Protein AF-A0A5B0MGA0-F1 (afdb_monomer_lite)

Foldseek 3Di:
DPVVVCVVVPDAQQAEADVVCVVVVNNPVLQVVLLVLLVVLLVVLVCCVVPVPVCVVVLLCNLVSLLVSLRHHHPVCPVSNVSSVVSVVSCCVDPSVVSCVVVVVDCVSVVSNPPPPPPPD

Sequence (121 aa):
MWHGVIAERGQGPFIGVAPTITKAGKRSQHTELMIAQVKVMSFIAYVIRAQATLVQPFGTEIPTIVLRILKDIPPESSLSRRELIVALRHILGTEYRSLFIPFFERPAELSSIHGYRDHFL

InterPro domains:
  IPR046807 Tra1, HEAT repeat central region [PF20175] (31-104)

Organism: NCBI:txid56615

Radius of gyration: 15.96 Å; chains: 1; bounding box: 29×39×40 Å

pLDDT: mean 80.32, std 20.84, range [35.25, 97.81]

Secondary structure (DSSP, 8-state):
--HHHHHHSSSPPP-SS-HHHHHTT-HHHHHHHHHHHHHHHHHHHHHHHHHGGGTGGGGGGHHHHHHHHHHHS-TT-HHHHHHHHHHHHHHHTSGGGGGGHHHHS-HHHHTTT---SSS--

Structure (mmCIF, N/CA/C/O backbone):
data_AF-A0A5B0MGA0-F1
#
_entry.id   AF-A0A5B0MGA0-F1
#
loop_
_atom_site.group_PDB
_atom_site.id
_atom_site.type_symbol
_atom_site.label_atom_id
_atom_site.label_alt_id
_atom_site.label_comp_id
_atom_site.label_asym_id
_atom_site.label_entity_id
_atom_site.label_seq_id
_atom_site.pdbx_PDB_ins_code
_atom_site.Cartn_x
_atom_site.Cartn_y
_atom_site.Cartn_z
_atom_site.occupancy
_atom_site.B_iso_or_equiv
_atom_site.auth_seq_id
_atom_site.auth_comp_id
_atom_site.auth_asym_id
_atom_site.auth_atom_id
_atom_site.pdbx_PDB_model_num
ATOM 1 N N . MET A 1 1 ? -1.469 -31.702 -14.615 1.00 39.75 1 MET A N 1
ATOM 2 C CA . MET A 1 1 ? -2.839 -31.141 -14.684 1.00 39.75 1 MET A CA 1
ATOM 3 C C . MET A 1 1 ? -2.868 -29.604 -14.712 1.00 39.75 1 MET A C 1
ATOM 5 O O . MET A 1 1 ? -3.741 -29.060 -15.362 1.00 39.75 1 MET A O 1
ATOM 9 N N . TRP A 1 2 ? -1.904 -28.891 -14.107 1.00 38.28 2 TRP A N 1
ATOM 10 C CA . TRP A 1 2 ? -1.896 -27.412 -14.064 1.00 38.28 2 TRP A CA 1
ATOM 11 C C . TRP A 1 2 ? -1.164 -26.703 -15.220 1.00 38.28 2 TRP A C 1
ATOM 13 O O . TRP A 1 2 ? -1.358 -25.510 -15.416 1.00 38.28 2 TRP A O 1
ATOM 23 N N . HIS A 1 3 ? -0.359 -27.414 -16.017 1.00 41.38 3 HIS A N 1
ATOM 24 C CA . HIS A 1 3 ? 0.344 -26.816 -17.164 1.00 41.38 3 HIS A CA 1
ATOM 25 C C . HIS A 1 3 ? -0.571 -26.532 -18.369 1.00 41.38 3 HIS A C 1
ATOM 27 O O . HIS A 1 3 ? -0.282 -25.625 -19.139 1.00 41.38 3 HIS A O 1
ATOM 33 N N . GLY A 1 4 ? -1.693 -27.250 -18.510 1.00 35.25 4 GLY A N 1
ATOM 34 C CA . GLY A 1 4 ? -2.629 -27.063 -19.629 1.00 35.25 4 GLY A CA 1
ATOM 35 C C . GLY A 1 4 ? -3.499 -25.808 -19.505 1.00 35.25 4 GLY A C 1
ATOM 36 O O . GLY A 1 4 ? -3.716 -25.107 -20.484 1.00 35.25 4 GLY A O 1
ATOM 37 N N . VAL A 1 5 ? -3.918 -25.458 -18.285 1.00 45.56 5 VAL A N 1
ATOM 38 C CA . VAL A 1 5 ? -4.826 -24.319 -18.040 1.00 45.56 5 VAL A CA 1
ATOM 39 C C . VAL A 1 5 ? -4.129 -22.966 -18.244 1.00 45.56 5 VAL A C 1
ATOM 41 O O . VAL A 1 5 ? -4.760 -21.993 -18.649 1.00 45.56 5 VAL A O 1
ATOM 44 N N . ILE A 1 6 ? -2.813 -22.900 -18.004 1.00 47.56 6 ILE A N 1
ATOM 45 C CA . ILE A 1 6 ? -2.006 -21.690 -18.238 1.00 47.56 6 ILE A CA 1
ATOM 46 C C . ILE A 1 6 ? -1.782 -21.465 -19.745 1.00 47.56 6 ILE A C 1
ATOM 48 O O . ILE A 1 6 ? -1.646 -20.326 -20.176 1.00 47.56 6 ILE A O 1
ATOM 52 N N . ALA A 1 7 ? -1.792 -22.529 -20.554 1.00 41.78 7 ALA A N 1
ATOM 53 C CA . ALA A 1 7 ? -1.614 -22.439 -22.002 1.00 41.78 7 ALA A CA 1
ATOM 54 C C . ALA A 1 7 ? -2.895 -22.003 -22.744 1.00 41.78 7 ALA A C 1
ATOM 56 O O . ALA A 1 7 ? -2.801 -21.312 -23.756 1.00 41.78 7 ALA A O 1
ATOM 57 N N . GLU A 1 8 ? -4.086 -22.347 -22.239 1.00 42.38 8 GLU A N 1
ATOM 58 C CA . GLU A 1 8 ? -5.369 -22.000 -22.883 1.00 42.38 8 GLU A CA 1
ATOM 59 C C . GLU A 1 8 ? -5.752 -20.515 -22.756 1.00 42.38 8 GLU A C 1
ATOM 61 O O . GLU A 1 8 ? -6.506 -19.990 -23.576 1.00 42.38 8 GLU A O 1
ATOM 66 N N . ARG A 1 9 ? -5.198 -19.793 -21.774 1.00 45.38 9 ARG A N 1
ATOM 67 C CA . ARG A 1 9 ? -5.267 -18.327 -21.693 1.00 45.38 9 ARG A CA 1
ATOM 68 C C . ARG A 1 9 ? -3.891 -17.789 -22.050 1.00 45.38 9 ARG A C 1
ATOM 70 O O . ARG A 1 9 ? -3.075 -17.611 -21.160 1.00 45.38 9 ARG A O 1
ATOM 77 N N . GLY A 1 10 ? -3.627 -17.571 -23.337 1.00 39.62 10 GLY A N 1
ATOM 78 C CA . GLY A 1 10 ? -2.295 -17.346 -23.927 1.00 39.62 10 GLY A CA 1
ATOM 79 C C . GLY A 1 10 ? -1.398 -16.219 -23.377 1.00 39.62 10 GLY A C 1
ATOM 80 O O . GLY A 1 10 ? -0.410 -15.891 -24.025 1.00 39.62 10 GLY A O 1
ATOM 81 N N . GLN A 1 11 ? -1.685 -15.622 -22.220 1.00 46.25 11 GLN A N 1
ATOM 82 C CA . GLN A 1 11 ? -0.750 -14.829 -21.427 1.00 46.25 11 GLN A CA 1
ATOM 83 C C . GLN A 1 11 ? -1.029 -15.119 -19.948 1.00 46.25 11 GLN A C 1
ATOM 85 O O . GLN A 1 11 ? -2.124 -14.851 -19.448 1.00 46.25 11 GLN A O 1
ATOM 90 N N . GLY A 1 12 ? -0.042 -15.677 -19.243 1.00 52.69 12 GLY A N 1
ATOM 91 C CA . GLY A 1 12 ? -0.097 -15.770 -17.787 1.00 52.69 12 GLY A CA 1
ATOM 92 C C . GLY A 1 12 ? -0.320 -14.386 -17.153 1.00 52.69 12 GLY A C 1
ATOM 93 O O . GLY A 1 12 ? -0.062 -13.362 -17.791 1.00 52.69 12 GLY A O 1
ATOM 94 N N . PRO A 1 13 ? -0.815 -14.329 -15.907 1.00 57.41 13 PRO A N 1
ATOM 95 C CA . PRO A 1 13 ? -1.026 -13.070 -15.203 1.00 57.41 13 PRO A CA 1
ATOM 96 C C . PRO A 1 13 ? 0.271 -12.259 -15.185 1.00 57.41 13 PRO A C 1
ATOM 98 O O . PRO A 1 13 ? 1.335 -12.767 -14.836 1.00 57.41 13 PRO A O 1
ATOM 101 N N . PHE A 1 14 ? 0.174 -11.005 -15.614 1.00 61.44 14 PHE A N 1
ATOM 102 C CA . PHE A 1 14 ? 1.310 -10.104 -15.707 1.00 61.44 14 PHE A CA 1
ATOM 103 C C . PHE A 1 14 ? 1.847 -9.774 -14.298 1.00 61.44 14 PHE A C 1
ATOM 105 O O . PHE A 1 14 ? 1.086 -9.335 -13.436 1.00 61.44 14 PHE A O 1
ATOM 112 N N . ILE A 1 15 ? 3.145 -9.998 -14.069 1.00 69.44 15 ILE A N 1
ATOM 113 C CA . ILE A 1 15 ? 3.863 -9.679 -12.823 1.00 69.44 15 ILE A CA 1
ATOM 114 C C . ILE A 1 15 ? 5.085 -8.826 -13.190 1.00 69.44 15 ILE A C 1
ATOM 116 O O . ILE A 1 15 ? 5.844 -9.186 -14.094 1.00 69.44 15 ILE A O 1
ATOM 120 N N . GLY A 1 16 ? 5.307 -7.724 -12.476 1.00 75.94 16 GLY A N 1
ATOM 121 C CA . GLY A 1 16 ? 6.449 -6.824 -12.649 1.00 75.94 16 GLY A CA 1
ATOM 122 C C . GLY A 1 16 ? 6.119 -5.557 -13.443 1.00 75.94 16 GLY A C 1
ATOM 123 O O . GLY A 1 16 ? 5.058 -4.968 -13.285 1.00 75.94 16 GLY A O 1
ATOM 124 N N . VAL A 1 17 ? 7.040 -5.100 -14.300 1.00 82.62 17 VAL A N 1
ATOM 125 C CA . VAL A 1 17 ? 6.906 -3.822 -15.034 1.00 82.62 17 VAL A CA 1
ATOM 126 C C . VAL A 1 17 ? 6.211 -4.005 -16.382 1.00 82.62 17 VAL A C 1
ATOM 128 O O . VAL A 1 17 ? 6.710 -4.746 -17.231 1.00 82.62 17 VAL A O 1
ATOM 131 N N . ALA A 1 18 ? 5.066 -3.346 -16.589 1.00 83.19 18 ALA A N 1
ATOM 132 C CA . ALA A 1 18 ? 4.273 -3.515 -17.808 1.00 83.19 18 ALA A CA 1
ATOM 133 C C . ALA A 1 18 ? 5.107 -3.242 -19.081 1.00 83.19 18 ALA A C 1
ATOM 135 O O . ALA A 1 18 ? 5.864 -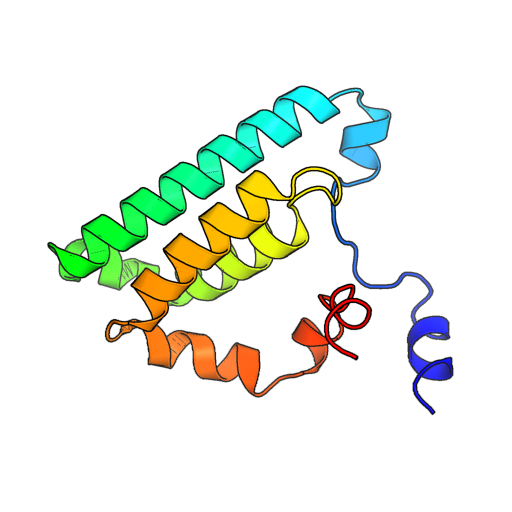2.264 -19.111 1.00 83.19 18 ALA A O 1
ATOM 136 N N . PRO A 1 19 ? 4.941 -4.018 -20.177 1.00 82.00 19 PRO A N 1
ATOM 137 C CA . PRO A 1 19 ? 5.744 -3.846 -21.392 1.00 82.00 19 PRO A CA 1
ATOM 138 C C . PRO A 1 19 ? 5.655 -2.440 -21.990 1.00 82.00 19 PRO A C 1
ATOM 140 O O . PRO A 1 19 ? 6.603 -1.963 -22.605 1.00 82.00 19 PRO A O 1
ATOM 143 N N . THR A 1 20 ? 4.526 -1.758 -21.803 1.00 85.88 20 THR A N 1
ATOM 144 C CA . THR A 1 20 ? 4.317 -0.367 -22.223 1.00 85.88 20 THR A CA 1
ATOM 145 C C . THR A 1 20 ? 5.244 0.607 -21.494 1.00 85.88 20 THR A C 1
ATOM 147 O O . THR A 1 20 ? 5.768 1.524 -22.119 1.00 85.88 20 THR A O 1
ATOM 150 N N . ILE A 1 21 ? 5.517 0.381 -20.207 1.00 85.31 21 ILE A N 1
ATOM 151 C CA . ILE A 1 21 ? 6.446 1.183 -19.398 1.00 85.31 21 ILE A CA 1
ATOM 152 C C . ILE A 1 21 ? 7.886 0.931 -19.848 1.00 85.31 21 ILE A C 1
ATOM 154 O O . ILE A 1 21 ? 8.659 1.879 -20.002 1.00 85.31 21 ILE A O 1
ATOM 158 N N . THR A 1 22 ? 8.237 -0.334 -20.110 1.00 84.00 22 THR A N 1
ATOM 159 C CA . THR A 1 22 ? 9.559 -0.699 -20.640 1.00 84.00 22 THR A CA 1
ATOM 160 C C . THR A 1 22 ? 9.794 -0.087 -22.019 1.00 84.00 22 THR A C 1
ATOM 162 O O . THR A 1 22 ? 10.815 0.564 -22.223 1.00 84.00 22 THR A O 1
ATOM 165 N N . LYS A 1 23 ? 8.835 -0.223 -22.945 1.00 85.19 23 LYS A N 1
ATOM 166 C CA . LYS A 1 23 ? 8.910 0.359 -24.297 1.00 85.19 23 LYS A CA 1
ATOM 167 C C . LYS A 1 23 ? 8.981 1.887 -24.277 1.00 85.19 23 LYS A C 1
ATOM 169 O O . LYS A 1 23 ? 9.632 2.469 -25.133 1.00 85.19 23 LYS A O 1
ATOM 174 N N . ALA A 1 24 ? 8.350 2.530 -23.296 1.00 88.69 24 ALA A N 1
ATOM 175 C CA . ALA A 1 24 ? 8.416 3.977 -23.110 1.00 88.69 24 ALA A CA 1
ATOM 176 C C . ALA A 1 24 ? 9.721 4.465 -22.446 1.00 88.69 24 ALA A C 1
ATOM 178 O O . ALA A 1 24 ? 9.864 5.666 -22.230 1.00 88.69 24 ALA A O 1
ATOM 179 N N . GLY A 1 25 ? 10.644 3.569 -22.068 1.00 89.75 25 GLY A N 1
ATOM 180 C CA . GLY A 1 25 ? 11.890 3.934 -21.387 1.00 89.75 25 GLY A CA 1
ATOM 181 C C . GLY A 1 25 ? 11.699 4.449 -19.954 1.00 89.75 25 GLY A C 1
ATOM 182 O O . GLY A 1 25 ? 12.602 5.076 -19.412 1.00 89.75 25 GLY A O 1
ATOM 183 N N . LYS A 1 26 ? 10.542 4.193 -19.321 1.00 92.06 26 LYS A N 1
ATOM 184 C CA . LYS A 1 26 ? 10.163 4.780 -18.018 1.00 92.06 26 LYS A CA 1
ATOM 185 C C . LYS A 1 26 ? 10.385 3.858 -16.813 1.00 92.06 26 LYS A C 1
ATO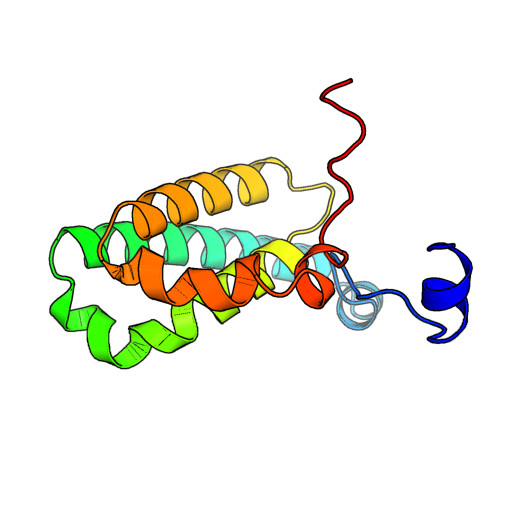M 187 O O . LYS A 1 26 ? 9.651 3.911 -15.824 1.00 92.06 26 LYS A O 1
ATOM 192 N N . ARG A 1 27 ? 11.363 2.951 -16.899 1.00 89.00 27 ARG A N 1
ATOM 193 C CA . ARG A 1 27 ? 11.589 1.932 -15.857 1.00 89.00 27 ARG A CA 1
ATOM 194 C C . ARG A 1 27 ? 12.038 2.555 -14.532 1.00 89.00 27 ARG A C 1
ATOM 196 O O . ARG A 1 27 ? 11.576 2.111 -13.489 1.00 89.00 27 ARG A O 1
ATOM 203 N N . SER A 1 28 ? 12.886 3.585 -14.565 1.00 90.69 28 SER A N 1
ATOM 204 C CA . SER A 1 28 ? 13.361 4.262 -13.350 1.00 90.69 28 SER A CA 1
ATOM 205 C C . SER A 1 28 ? 12.227 4.970 -12.608 1.00 90.69 28 SER A C 1
ATOM 207 O O . SER A 1 28 ? 12.044 4.717 -11.421 1.00 90.69 28 SER A O 1
ATOM 209 N N . GLN A 1 29 ? 11.399 5.758 -13.307 1.00 92.50 29 GLN A N 1
ATOM 210 C CA . GLN A 1 29 ? 10.265 6.450 -12.680 1.00 92.50 29 GLN A CA 1
ATOM 211 C C . GLN A 1 29 ? 9.233 5.463 -12.122 1.00 92.50 29 GLN A C 1
ATOM 213 O O . GLN A 1 29 ? 8.643 5.708 -11.073 1.00 92.50 29 GLN A O 1
ATOM 218 N N . HIS A 1 30 ? 9.021 4.329 -12.798 1.00 91.25 30 HIS A N 1
ATOM 219 C CA . HIS A 1 30 ? 8.172 3.264 -12.267 1.00 91.25 30 HIS A CA 1
ATOM 220 C C . HIS A 1 30 ? 8.732 2.694 -10.959 1.00 91.25 30 HIS A C 1
ATOM 222 O O . HIS A 1 30 ? 7.992 2.542 -9.991 1.00 91.25 30 HIS A O 1
ATOM 228 N N . THR A 1 31 ? 10.034 2.412 -10.897 1.00 90.81 31 THR A N 1
ATOM 229 C CA . THR A 1 31 ? 10.678 1.931 -9.667 1.00 90.81 31 THR A CA 1
ATOM 230 C C . THR A 1 31 ? 10.571 2.952 -8.531 1.00 90.81 31 THR A C 1
ATOM 232 O O . THR A 1 31 ? 10.239 2.574 -7.408 1.00 90.81 31 THR A O 1
ATOM 235 N N . GLU A 1 32 ? 10.781 4.240 -8.805 1.00 92.88 32 GLU A N 1
ATOM 236 C CA . GLU A 1 32 ? 10.603 5.311 -7.813 1.00 92.88 32 GLU A CA 1
ATOM 237 C C . GLU A 1 32 ? 9.159 5.387 -7.302 1.00 92.88 32 GLU A C 1
ATOM 239 O O . GLU A 1 32 ? 8.932 5.482 -6.092 1.00 92.88 32 GLU A O 1
ATOM 244 N N . LEU A 1 33 ? 8.179 5.263 -8.203 1.00 93.88 33 LEU A N 1
ATOM 245 C CA . LEU A 1 33 ? 6.766 5.204 -7.839 1.00 93.8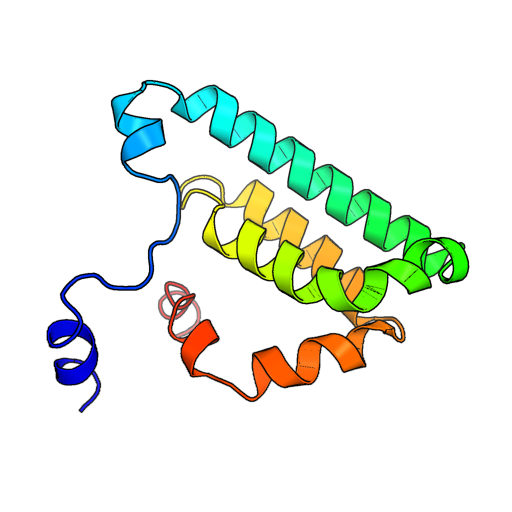8 33 LEU A CA 1
ATOM 246 C C . LEU A 1 33 ? 6.464 3.995 -6.945 1.00 93.88 33 LEU A C 1
ATOM 248 O O . LEU A 1 33 ? 5.745 4.138 -5.957 1.00 93.88 33 LEU A O 1
ATOM 252 N N . MET A 1 34 ? 7.037 2.826 -7.242 1.00 94.12 34 MET A N 1
ATOM 253 C CA . MET A 1 34 ? 6.873 1.633 -6.407 1.00 94.12 34 MET A CA 1
ATOM 254 C C . MET A 1 34 ? 7.424 1.839 -5.002 1.00 94.12 34 MET A C 1
ATOM 256 O O . MET A 1 34 ? 6.744 1.530 -4.024 1.00 94.12 34 MET A O 1
ATOM 260 N N . ILE A 1 35 ? 8.615 2.426 -4.883 1.00 94.56 35 ILE A N 1
ATOM 261 C CA . ILE A 1 35 ? 9.208 2.760 -3.582 1.00 94.56 35 ILE A CA 1
ATOM 262 C C . ILE A 1 35 ? 8.299 3.728 -2.813 1.00 94.56 35 ILE A C 1
ATOM 264 O O . ILE A 1 35 ? 8.041 3.523 -1.624 1.00 94.56 35 ILE A O 1
ATOM 268 N N . ALA A 1 36 ? 7.779 4.762 -3.479 1.00 96.56 36 ALA A N 1
ATOM 269 C CA . ALA A 1 36 ? 6.861 5.714 -2.861 1.00 96.56 36 ALA A CA 1
ATOM 270 C C . ALA A 1 36 ? 5.574 5.031 -2.367 1.00 96.56 36 ALA A C 1
ATOM 272 O O . ALA A 1 36 ? 5.165 5.250 -1.228 1.00 96.56 36 ALA A O 1
ATOM 273 N N . GLN A 1 37 ? 4.975 4.151 -3.173 1.00 96.69 37 GLN A N 1
ATOM 274 C CA . GLN A 1 37 ? 3.774 3.403 -2.794 1.00 96.69 37 GLN A CA 1
ATOM 275 C C . GLN A 1 37 ? 4.015 2.472 -1.601 1.00 96.69 37 GLN A C 1
ATOM 277 O O . GLN A 1 37 ? 3.189 2.419 -0.692 1.00 96.69 37 GLN A O 1
ATOM 282 N N . VAL A 1 38 ? 5.166 1.795 -1.538 1.00 96.56 38 VAL A N 1
ATOM 283 C CA . VAL A 1 38 ? 5.529 0.968 -0.376 1.00 96.56 38 VAL A CA 1
ATOM 284 C C . VAL A 1 38 ? 5.659 1.817 0.893 1.00 96.56 38 VAL A C 1
ATOM 286 O O . VAL A 1 38 ? 5.136 1.435 1.941 1.00 96.56 38 VAL A O 1
ATOM 289 N N . LYS A 1 39 ? 6.266 3.007 0.806 1.00 96.88 39 LYS A N 1
ATOM 290 C CA . LYS A 1 39 ? 6.333 3.948 1.939 1.00 96.88 39 LYS A CA 1
ATOM 291 C C . LYS A 1 39 ? 4.951 4.437 2.373 1.00 96.88 39 LYS A C 1
ATOM 293 O O . LYS A 1 39 ? 4.691 4.516 3.573 1.00 96.88 39 LYS A O 1
ATOM 298 N N . VAL A 1 40 ? 4.059 4.711 1.422 1.00 97.75 40 VAL A N 1
ATOM 299 C CA . VAL A 1 40 ? 2.661 5.063 1.713 1.00 97.75 40 VAL A CA 1
ATOM 300 C C . VAL A 1 40 ? 1.955 3.915 2.430 1.00 97.75 40 VAL A C 1
ATOM 302 O O . VAL A 1 40 ? 1.282 4.161 3.425 1.00 97.75 40 VAL A O 1
ATOM 305 N N . MET A 1 41 ? 2.155 2.661 2.015 1.00 97.50 41 MET A N 1
ATOM 306 C CA . MET A 1 41 ? 1.558 1.517 2.712 1.00 97.50 41 MET A CA 1
ATOM 307 C C . MET A 1 41 ? 2.083 1.353 4.142 1.00 97.50 41 MET A C 1
ATOM 309 O O . MET A 1 41 ? 1.300 1.059 5.045 1.00 97.50 41 MET A O 1
ATOM 313 N N . SER A 1 42 ? 3.375 1.592 4.375 1.00 97.31 42 SER A N 1
ATOM 314 C CA . SER A 1 42 ? 3.947 1.627 5.729 1.00 97.31 42 SER A CA 1
ATOM 315 C C . SER A 1 42 ? 3.326 2.736 6.583 1.00 97.31 42 SER A C 1
ATOM 317 O O . SER A 1 42 ? 3.002 2.511 7.750 1.00 97.31 42 SER A O 1
ATOM 319 N N . PHE A 1 43 ? 3.102 3.916 6.001 1.00 97.81 43 PHE A N 1
ATOM 320 C CA . PHE A 1 43 ? 2.412 5.012 6.678 1.00 97.81 43 PHE A CA 1
ATOM 321 C C . PHE A 1 43 ? 0.947 4.671 6.981 1.00 97.81 43 PHE A C 1
ATOM 323 O O . PHE A 1 43 ? 0.498 4.864 8.106 1.00 97.81 43 PHE A O 1
ATOM 330 N N . ILE A 1 44 ? 0.215 4.087 6.030 1.00 97.56 44 ILE A N 1
ATOM 331 C CA . ILE A 1 44 ? -1.167 3.634 6.240 1.00 97.56 44 ILE A CA 1
ATOM 332 C C . ILE A 1 44 ? -1.227 2.599 7.367 1.00 97.56 44 ILE A C 1
ATOM 334 O O . ILE A 1 44 ? -2.078 2.707 8.245 1.00 97.56 44 ILE A O 1
ATOM 338 N N . ALA A 1 45 ? -0.303 1.636 7.403 1.00 97.56 45 ALA A N 1
ATOM 339 C CA . ALA A 1 45 ? -0.236 0.656 8.484 1.00 97.56 45 ALA A CA 1
ATOM 340 C C . ALA A 1 45 ? -0.034 1.317 9.860 1.00 97.56 45 ALA A C 1
ATOM 342 O O . ALA A 1 45 ? -0.627 0.885 10.851 1.00 97.56 45 ALA A O 1
ATOM 343 N N . TYR A 1 46 ? 0.769 2.383 9.924 1.00 97.62 46 TYR A N 1
ATOM 344 C CA . TYR A 1 46 ? 0.919 3.195 11.129 1.00 97.62 46 TYR A CA 1
ATOM 345 C C . TYR A 1 46 ? -0.384 3.923 11.498 1.00 97.62 46 TYR A C 1
ATOM 347 O O . TYR A 1 46 ? -0.830 3.822 12.643 1.00 97.62 46 TYR A O 1
ATOM 355 N N . VAL A 1 47 ? -1.032 4.594 10.537 1.00 97.62 47 VAL A N 1
ATOM 356 C CA . VAL A 1 47 ? -2.289 5.328 10.769 1.00 97.62 47 VAL A CA 1
ATOM 357 C C . VAL A 1 47 ? -3.406 4.394 11.221 1.00 97.62 47 VAL A C 1
ATOM 359 O O . VAL A 1 47 ? -4.111 4.736 12.160 1.00 97.62 47 VAL A O 1
ATOM 362 N N . ILE A 1 48 ? -3.545 3.200 10.639 1.00 96.69 48 ILE A N 1
ATOM 363 C CA . ILE A 1 48 ? -4.549 2.215 11.072 1.00 96.69 48 ILE A CA 1
ATOM 364 C C . ILE A 1 48 ? -4.374 1.889 12.560 1.00 96.69 48 ILE A C 1
ATOM 366 O O . ILE A 1 48 ? -5.344 1.879 13.309 1.00 96.69 48 ILE A O 1
ATOM 370 N N . ARG A 1 49 ? -3.135 1.675 13.015 1.00 95.50 49 ARG A N 1
ATOM 371 C CA . ARG A 1 49 ? -2.855 1.342 14.421 1.00 95.50 49 ARG A CA 1
ATOM 372 C C . ARG A 1 49 ? -3.094 2.509 15.377 1.00 95.50 49 ARG A C 1
ATOM 374 O O . ARG A 1 49 ? -3.435 2.271 16.530 1.00 95.50 49 ARG A O 1
ATOM 381 N N . ALA A 1 50 ? -2.864 3.739 14.927 1.00 96.56 50 ALA A N 1
ATOM 382 C CA . ALA A 1 50 ? -3.005 4.932 15.758 1.00 96.56 50 ALA A CA 1
ATOM 383 C C . ALA A 1 50 ? -4.432 5.509 15.748 1.00 96.56 50 ALA A C 1
ATOM 385 O O . ALA A 1 50 ? -4.898 6.023 16.762 1.00 96.56 50 ALA A O 1
ATOM 386 N N . GLN A 1 51 ? -5.116 5.460 14.602 1.00 96.06 51 GLN A N 1
ATOM 387 C CA . GLN A 1 51 ? -6.395 6.127 14.360 1.00 96.06 51 GLN A CA 1
ATOM 388 C C . GLN A 1 51 ? -7.181 5.459 13.212 1.00 96.06 51 GLN A C 1
ATOM 390 O O . GLN A 1 51 ? -7.449 6.061 12.170 1.00 96.06 51 GLN A O 1
ATOM 395 N N . ALA A 1 52 ? -7.573 4.196 13.415 1.00 94.06 52 ALA A N 1
ATOM 396 C CA . ALA A 1 52 ? -8.269 3.361 12.427 1.00 94.06 52 ALA A CA 1
ATOM 397 C C . ALA A 1 52 ? -9.514 4.008 11.792 1.00 94.06 52 ALA A C 1
ATOM 399 O O . ALA A 1 52 ? -9.821 3.736 10.630 1.00 94.06 52 ALA A O 1
ATOM 400 N N . THR A 1 53 ? -10.218 4.875 12.525 1.00 95.50 53 THR A N 1
ATOM 401 C CA . THR A 1 53 ? -11.432 5.566 12.065 1.00 95.50 53 THR A CA 1
ATOM 402 C C . THR A 1 53 ? -11.197 6.466 10.854 1.00 95.50 53 THR A C 1
ATOM 404 O O . THR A 1 53 ? -12.100 6.604 10.035 1.00 95.50 53 THR A O 1
ATOM 407 N N . LEU A 1 54 ? -9.992 7.025 10.683 1.00 95.81 54 LEU A N 1
ATOM 408 C CA . LEU A 1 54 ? -9.652 7.818 9.494 1.00 95.81 54 LEU A CA 1
ATOM 409 C C . LEU A 1 54 ? -9.560 6.969 8.221 1.00 95.81 54 LEU A C 1
ATOM 411 O O . LEU A 1 54 ? -9.786 7.468 7.122 1.00 95.81 54 LEU A O 1
ATOM 415 N N . VAL A 1 55 ? -9.199 5.695 8.368 1.00 95.56 55 VAL A N 1
ATOM 416 C CA . VAL A 1 55 ? -8.938 4.781 7.248 1.00 95.56 55 VAL A CA 1
ATOM 417 C C . VAL A 1 55 ? -10.154 3.906 6.944 1.00 95.56 55 VAL A C 1
ATOM 419 O O . VAL A 1 55 ? -10.313 3.444 5.816 1.00 95.56 55 VAL A O 1
ATOM 422 N N . GLN A 1 56 ? -11.049 3.728 7.919 1.00 94.88 56 GLN A N 1
ATOM 423 C CA . GLN A 1 56 ? -12.214 2.846 7.832 1.00 94.88 56 GLN A CA 1
ATOM 424 C C . GLN A 1 56 ? -13.084 3.061 6.578 1.00 94.88 56 GLN A C 1
ATOM 426 O O . GLN A 1 56 ? -13.475 2.052 5.986 1.00 94.88 56 GLN A O 1
ATOM 431 N N . PRO A 1 57 ? -13.325 4.299 6.091 1.00 96.56 57 PRO A N 1
ATOM 432 C CA . PRO A 1 57 ? -14.081 4.519 4.854 1.00 96.56 57 PRO A CA 1
ATOM 433 C C . PRO A 1 57 ? -13.457 3.878 3.605 1.00 96.56 57 PRO A C 1
ATOM 435 O O . PRO A 1 57 ? -14.172 3.562 2.661 1.00 96.56 57 PRO A O 1
ATOM 438 N N . PHE A 1 58 ? -12.139 3.661 3.608 1.00 94.44 58 PHE A N 1
ATOM 439 C CA . PHE A 1 58 ? -11.364 3.134 2.479 1.00 94.44 58 PHE A CA 1
ATOM 440 C C . PHE A 1 58 ? -10.914 1.683 2.697 1.00 94.44 58 PHE A C 1
ATOM 442 O O . PHE A 1 58 ? -10.187 1.117 1.880 1.00 94.44 58 PHE A O 1
ATOM 449 N N . GLY A 1 59 ? -11.300 1.064 3.818 1.00 93.81 59 GLY A N 1
ATOM 450 C CA . GLY A 1 59 ? -10.694 -0.191 4.258 1.00 93.81 59 GLY A CA 1
ATOM 451 C C . GLY A 1 59 ? -10.875 -1.356 3.292 1.00 93.81 59 GLY A C 1
ATOM 452 O O . GLY A 1 59 ? -9.974 -2.181 3.151 1.00 93.81 59 GLY A O 1
ATOM 453 N N . THR A 1 60 ? -11.998 -1.395 2.578 1.00 93.75 60 THR A N 1
ATOM 454 C CA . THR A 1 60 ? -12.310 -2.434 1.585 1.00 93.75 60 THR A CA 1
ATOM 455 C C . THR A 1 60 ? -11.402 -2.388 0.353 1.00 93.75 60 THR A C 1
ATOM 457 O O . THR A 1 60 ? -11.232 -3.411 -0.309 1.00 93.75 60 THR A O 1
ATOM 460 N N . GLU A 1 61 ? -10.767 -1.250 0.061 1.00 94.81 61 GLU A N 1
ATOM 461 C CA . GLU A 1 61 ? -9.842 -1.092 -1.070 1.00 94.81 61 GLU A CA 1
ATOM 462 C C . GLU A 1 61 ? -8.418 -1.555 -0.737 1.00 94.81 61 GLU A C 1
ATOM 464 O O . GLU A 1 61 ? -7.658 -1.952 -1.626 1.00 94.81 61 GLU A O 1
ATOM 469 N N . ILE A 1 62 ? -8.055 -1.544 0.549 1.00 95.06 62 ILE A N 1
ATOM 470 C CA . ILE A 1 62 ? -6.691 -1.814 1.021 1.00 95.06 62 ILE A CA 1
ATOM 471 C C . ILE A 1 62 ? -6.154 -3.169 0.543 1.00 95.06 62 ILE A C 1
ATOM 473 O O . ILE A 1 62 ? -5.031 -3.191 0.026 1.00 95.06 62 ILE A O 1
ATOM 477 N N . PRO A 1 63 ? -6.892 -4.293 0.652 1.00 93.62 63 PRO A N 1
ATOM 478 C CA . PRO A 1 63 ? -6.393 -5.578 0.172 1.00 93.62 63 PRO A CA 1
ATOM 479 C C . PRO A 1 63 ? -6.045 -5.553 -1.319 1.00 93.62 63 PRO A C 1
ATOM 481 O O . PRO A 1 63 ? -4.961 -5.990 -1.708 1.00 93.62 63 PRO A O 1
ATOM 484 N N . THR A 1 64 ? -6.920 -4.972 -2.143 1.00 92.56 64 THR A N 1
ATOM 485 C CA . THR A 1 64 ? -6.719 -4.850 -3.592 1.00 92.56 64 THR A CA 1
ATOM 486 C C . THR A 1 64 ? -5.475 -4.026 -3.912 1.00 92.56 64 THR A C 1
ATOM 488 O O . THR A 1 64 ? -4.670 -4.428 -4.755 1.00 92.56 64 THR A O 1
ATOM 491 N N . ILE A 1 65 ? -5.281 -2.900 -3.219 1.00 94.50 65 ILE A N 1
ATOM 492 C CA . ILE A 1 65 ? -4.114 -2.029 -3.406 1.00 94.50 65 ILE A CA 1
ATOM 493 C C . ILE A 1 65 ? -2.826 -2.774 -3.046 1.00 94.50 65 ILE A C 1
ATOM 495 O O . ILE A 1 65 ? -1.900 -2.813 -3.855 1.00 94.50 65 ILE A O 1
ATOM 499 N N . VAL A 1 66 ? -2.765 -3.419 -1.875 1.00 94.69 66 VAL A N 1
ATOM 500 C CA . VAL A 1 66 ? -1.559 -4.145 -1.441 1.00 94.69 66 VAL A CA 1
ATOM 501 C C . VAL A 1 66 ? -1.205 -5.271 -2.409 1.00 94.69 66 VAL A C 1
ATOM 503 O O . VAL A 1 66 ? -0.040 -5.420 -2.783 1.00 94.69 66 VAL A O 1
ATOM 506 N N . LEU A 1 67 ? -2.198 -6.046 -2.850 1.00 91.50 67 LEU A N 1
ATOM 507 C CA . LEU A 1 67 ? -1.986 -7.138 -3.801 1.00 91.50 67 LEU A CA 1
ATOM 508 C C . LEU A 1 67 ? -1.532 -6.630 -5.168 1.00 91.50 67 LEU A C 1
ATOM 510 O O . LEU A 1 67 ? -0.675 -7.255 -5.792 1.00 91.50 67 LEU A O 1
ATOM 514 N N . ARG A 1 68 ? -2.061 -5.492 -5.623 1.00 91.06 68 ARG A N 1
ATOM 515 C CA . ARG A 1 68 ? -1.616 -4.858 -6.864 1.00 91.06 68 ARG A CA 1
ATOM 516 C C . ARG A 1 68 ? -0.159 -4.415 -6.772 1.00 91.06 68 ARG A C 1
ATOM 518 O O . ARG A 1 68 ? 0.624 -4.787 -7.637 1.00 91.06 68 ARG A O 1
ATOM 525 N N . ILE A 1 69 ? 0.230 -3.721 -5.701 1.00 93.19 69 ILE A N 1
ATOM 526 C CA . ILE A 1 69 ? 1.628 -3.302 -5.512 1.00 93.19 69 ILE A CA 1
ATOM 527 C C . ILE A 1 69 ? 2.545 -4.536 -5.448 1.00 93.19 69 ILE A C 1
ATOM 529 O O . ILE A 1 69 ? 3.593 -4.553 -6.084 1.00 93.19 69 ILE A O 1
ATOM 533 N N . LEU A 1 70 ? 2.144 -5.615 -4.762 1.00 90.62 70 LEU A N 1
ATOM 534 C CA . LEU A 1 70 ? 2.916 -6.869 -4.734 1.00 90.62 70 LEU A CA 1
ATOM 535 C C . LEU A 1 70 ? 3.137 -7.484 -6.128 1.00 90.62 70 LEU A C 1
ATOM 537 O O . LEU A 1 70 ? 4.205 -8.058 -6.365 1.00 90.62 70 LEU A O 1
ATOM 541 N N . LYS A 1 71 ? 2.146 -7.382 -7.024 1.00 87.38 71 LYS A N 1
ATOM 542 C CA . LYS A 1 71 ? 2.236 -7.853 -8.417 1.00 87.38 71 LYS A CA 1
ATOM 543 C C . LYS A 1 71 ? 3.091 -6.919 -9.281 1.00 87.38 71 LYS A C 1
ATOM 545 O O . LYS A 1 71 ? 3.855 -7.416 -10.102 1.00 87.38 71 LYS A O 1
ATOM 550 N N . ASP A 1 72 ? 3.004 -5.609 -9.066 1.00 88.62 72 ASP A N 1
ATOM 551 C CA . ASP A 1 72 ? 3.689 -4.590 -9.875 1.00 88.62 72 ASP A CA 1
ATOM 552 C C . ASP A 1 72 ? 5.168 -4.400 -9.471 1.00 88.62 72 ASP A C 1
ATOM 554 O O . ASP A 1 72 ? 5.978 -3.917 -10.270 1.00 88.62 72 ASP A O 1
ATOM 558 N N . ILE A 1 73 ? 5.568 -4.820 -8.258 1.00 86.50 73 ILE A N 1
ATOM 559 C CA . ILE A 1 73 ? 6.968 -4.737 -7.822 1.00 86.50 73 ILE A CA 1
ATOM 560 C C . ILE A 1 73 ? 7.867 -5.548 -8.773 1.00 86.50 73 ILE A C 1
ATOM 562 O O . ILE A 1 73 ? 7.694 -6.769 -8.902 1.00 86.50 73 ILE A O 1
ATOM 56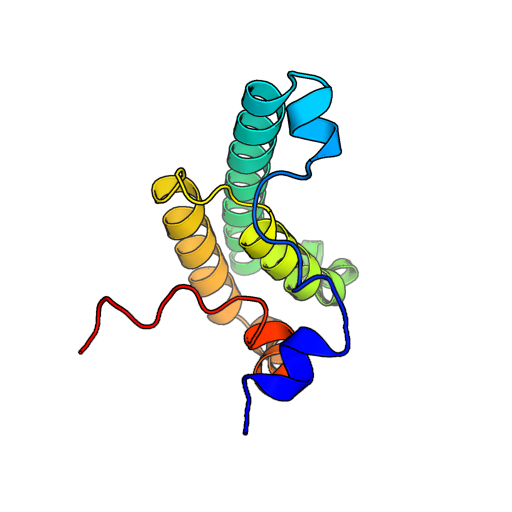6 N N . PRO A 1 74 ? 8.878 -4.902 -9.388 1.00 82.38 74 PRO A N 1
ATOM 567 C CA . PRO A 1 74 ? 9.802 -5.582 -10.280 1.00 82.38 74 PRO A CA 1
ATOM 568 C C . PRO A 1 74 ? 10.558 -6.719 -9.569 1.00 82.38 74 PRO A C 1
ATOM 570 O O . PRO A 1 74 ? 10.858 -6.607 -8.374 1.00 82.38 74 PRO A O 1
ATOM 573 N N . PRO A 1 75 ? 10.893 -7.815 -10.275 1.00 75.69 75 PRO A N 1
ATOM 574 C CA . PRO A 1 75 ? 11.558 -8.979 -9.683 1.00 75.69 75 PRO A CA 1
ATOM 575 C C . PRO A 1 75 ? 12.923 -8.640 -9.066 1.00 75.69 75 PRO A C 1
ATOM 577 O O . PRO A 1 75 ? 13.286 -9.218 -8.045 1.00 75.69 75 PRO A O 1
ATOM 580 N N . GLU A 1 76 ? 13.640 -7.659 -9.616 1.00 79.12 76 GLU A N 1
ATOM 581 C CA . GLU A 1 76 ? 14.920 -7.188 -9.082 1.00 79.12 76 GLU A CA 1
ATOM 582 C C . GLU A 1 76 ? 14.806 -6.373 -7.777 1.00 79.12 76 GLU A C 1
ATOM 584 O O . GLU A 1 76 ? 15.798 -6.216 -7.068 1.00 79.12 76 GLU A O 1
ATOM 589 N N . SER A 1 77 ? 13.615 -5.873 -7.416 1.00 85.06 77 SER A N 1
ATOM 590 C CA . SER A 1 77 ? 13.418 -5.058 -6.206 1.00 85.06 77 SER A CA 1
ATOM 591 C C . SER A 1 77 ? 12.965 -5.896 -5.007 1.00 85.06 77 SER A C 1
ATOM 593 O O . SER A 1 77 ? 11.853 -5.768 -4.478 1.00 85.06 77 SER A O 1
ATOM 595 N N . SER A 1 78 ? 13.854 -6.780 -4.553 1.00 87.19 78 SER A N 1
ATOM 596 C CA . SER A 1 78 ? 13.622 -7.626 -3.374 1.00 87.19 78 SER A CA 1
ATOM 597 C C . SER A 1 78 ? 13.403 -6.808 -2.093 1.00 87.19 78 SER A C 1
ATOM 599 O O . SER A 1 78 ? 12.593 -7.195 -1.246 1.00 87.19 78 SER A O 1
ATOM 601 N N . LEU A 1 79 ? 14.058 -5.647 -1.973 1.00 89.62 79 LEU A N 1
ATOM 602 C CA . LEU A 1 79 ? 13.913 -4.742 -0.832 1.00 89.62 79 LEU A CA 1
ATOM 603 C C . LEU A 1 79 ? 12.489 -4.180 -0.724 1.00 89.62 79 LEU A C 1
ATOM 605 O O . LEU A 1 79 ? 11.852 -4.360 0.313 1.00 89.62 79 LEU A O 1
ATOM 609 N N . SER A 1 80 ? 11.952 -3.580 -1.795 1.00 92.06 80 SER A N 1
ATOM 610 C CA . SER A 1 80 ? 10.586 -3.029 -1.788 1.00 92.06 80 SER A CA 1
ATOM 611 C C . SER A 1 80 ? 9.543 -4.107 -1.500 1.00 92.06 80 SER A C 1
ATOM 613 O O . SER A 1 80 ? 8.588 -3.869 -0.762 1.00 92.06 80 SER A O 1
ATOM 615 N N . ARG A 1 81 ? 9.749 -5.323 -2.027 1.00 93.38 81 ARG A N 1
ATOM 616 C CA . ARG A 1 81 ? 8.884 -6.474 -1.739 1.00 93.38 81 ARG A CA 1
ATOM 617 C C . ARG A 1 81 ? 8.884 -6.813 -0.252 1.00 93.38 81 ARG A C 1
ATOM 619 O O . ARG A 1 81 ? 7.818 -6.984 0.336 1.00 93.38 81 ARG A O 1
ATOM 626 N N . ARG A 1 82 ? 10.065 -6.887 0.369 1.00 93.31 82 ARG A N 1
ATOM 627 C CA . ARG A 1 82 ? 10.206 -7.168 1.803 1.00 93.31 82 ARG A CA 1
ATOM 628 C C . ARG A 1 82 ? 9.538 -6.091 2.655 1.00 93.31 82 ARG A C 1
ATOM 630 O O . ARG A 1 82 ? 8.806 -6.431 3.580 1.00 93.31 82 ARG A O 1
ATOM 637 N N . GLU A 1 83 ? 9.770 -4.822 2.344 1.00 96.25 83 GLU A N 1
ATOM 638 C CA . GLU A 1 83 ? 9.171 -3.695 3.065 1.00 96.25 83 GLU A CA 1
ATOM 639 C C . GLU A 1 83 ? 7.641 -3.710 2.977 1.00 96.25 83 GLU A C 1
ATOM 641 O O . GLU A 1 83 ? 6.964 -3.576 3.997 1.00 96.25 83 GLU A O 1
ATOM 646 N N . LEU A 1 84 ? 7.084 -3.982 1.793 1.00 96.44 84 LEU A N 1
ATOM 647 C CA . LEU A 1 84 ? 5.638 -4.106 1.626 1.00 96.44 84 LEU A CA 1
ATOM 648 C C . LEU A 1 84 ? 5.058 -5.276 2.427 1.00 96.44 84 LEU A C 1
ATOM 650 O O . LEU A 1 84 ? 3.994 -5.139 3.024 1.00 96.44 84 LEU A O 1
ATOM 654 N N . ILE A 1 85 ? 5.757 -6.414 2.482 1.00 95.50 85 ILE A N 1
ATOM 655 C CA . ILE A 1 85 ? 5.342 -7.561 3.303 1.00 95.50 85 ILE A CA 1
ATOM 656 C C . ILE A 1 85 ? 5.345 -7.198 4.796 1.00 95.50 85 ILE A C 1
ATOM 658 O O . ILE A 1 85 ? 4.461 -7.639 5.533 1.00 95.50 85 ILE A O 1
ATOM 662 N N . VAL A 1 86 ? 6.301 -6.385 5.256 1.00 97.25 86 VAL A N 1
ATOM 663 C CA . VAL A 1 86 ? 6.320 -5.883 6.640 1.00 97.25 86 VAL A CA 1
ATOM 664 C C . VAL A 1 86 ? 5.115 -4.974 6.904 1.00 97.25 86 VAL A C 1
ATOM 666 O O . VAL A 1 86 ? 4.409 -5.187 7.891 1.00 97.25 86 VAL A O 1
ATOM 669 N N . ALA A 1 87 ? 4.813 -4.031 6.006 1.00 97.38 87 ALA A N 1
ATOM 670 C CA . ALA A 1 87 ? 3.620 -3.187 6.113 1.00 97.38 87 ALA A CA 1
ATOM 671 C C . ALA A 1 87 ? 2.326 -4.022 6.117 1.00 97.38 87 ALA A C 1
ATOM 673 O O . ALA A 1 87 ? 1.473 -3.848 6.988 1.00 97.38 87 ALA A O 1
ATOM 674 N N . LEU A 1 88 ? 2.215 -4.997 5.211 1.00 96.88 88 LEU A N 1
ATOM 675 C CA . LEU A 1 88 ? 1.093 -5.933 5.161 1.00 96.88 88 LEU A CA 1
ATOM 676 C C . LEU A 1 88 ? 0.956 -6.719 6.470 1.00 96.88 88 LEU A C 1
ATOM 678 O O . LEU A 1 88 ? -0.150 -6.837 6.988 1.00 96.88 88 LEU A O 1
ATOM 682 N N . ARG A 1 89 ? 2.055 -7.210 7.058 1.00 96.50 89 ARG A N 1
ATOM 683 C CA . ARG A 1 89 ? 2.020 -7.883 8.369 1.00 96.50 89 ARG A CA 1
ATOM 684 C C . ARG A 1 89 ? 1.438 -6.974 9.450 1.00 96.50 89 ARG A C 1
ATOM 686 O O . ARG A 1 89 ? 0.663 -7.451 10.274 1.00 96.50 89 ARG A O 1
ATOM 693 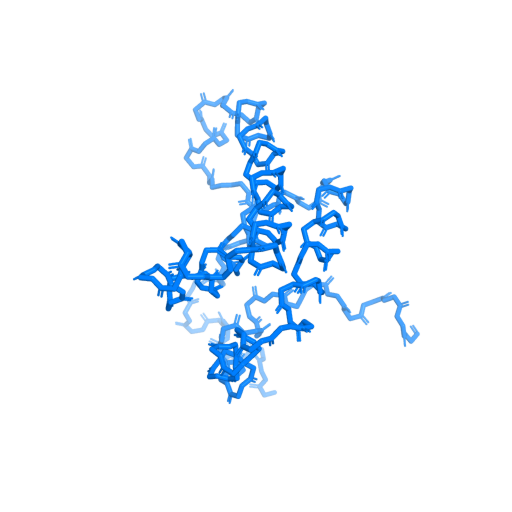N N . HIS A 1 90 ? 1.800 -5.692 9.456 1.00 97.62 90 HIS A N 1
ATOM 694 C CA . HIS A 1 90 ? 1.242 -4.736 10.410 1.00 97.62 90 HIS A CA 1
ATOM 695 C C . HIS A 1 90 ? -0.266 -4.538 10.221 1.00 97.62 90 HIS A C 1
ATOM 697 O O . HIS A 1 90 ? -0.975 -4.512 11.222 1.00 97.62 90 HIS A O 1
ATOM 703 N N . ILE A 1 91 ? -0.752 -4.479 8.977 1.00 96.81 91 ILE A N 1
ATOM 704 C CA . ILE A 1 91 ? -2.188 -4.374 8.655 1.00 96.81 91 ILE A CA 1
ATOM 705 C C . ILE A 1 91 ? -2.941 -5.653 9.054 1.00 96.81 91 ILE A C 1
ATOM 707 O O . ILE A 1 91 ? -3.988 -5.594 9.687 1.00 96.81 91 ILE A O 1
ATOM 711 N N . LEU A 1 92 ? -2.392 -6.833 8.750 1.00 95.94 92 LEU A N 1
ATOM 712 C CA . LEU A 1 92 ? -2.988 -8.125 9.121 1.00 95.94 92 LEU A CA 1
ATOM 713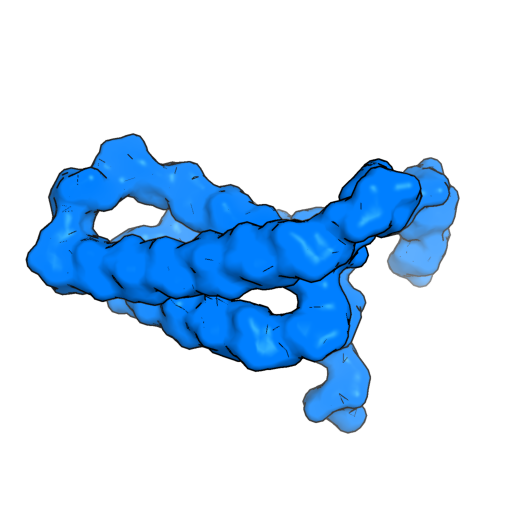 C C . LEU A 1 92 ? -3.005 -8.381 10.638 1.00 95.94 92 LEU A C 1
ATOM 715 O O . LEU A 1 92 ? -3.640 -9.337 11.087 1.00 95.94 92 LEU A O 1
ATOM 719 N N . GLY A 1 93 ? -2.281 -7.568 11.408 1.00 95.62 93 GLY A N 1
ATOM 720 C CA . GLY A 1 93 ? -2.304 -7.561 12.867 1.00 95.62 93 GLY A CA 1
ATOM 721 C C . GLY A 1 93 ? -3.423 -6.710 13.476 1.00 95.62 93 GLY A C 1
ATOM 722 O O . GLY A 1 93 ? -3.446 -6.579 14.696 1.00 95.62 93 GLY A O 1
ATOM 723 N N . THR A 1 94 ? -4.310 -6.118 12.669 1.00 95.44 94 THR A N 1
ATOM 724 C CA . THR A 1 94 ? -5.455 -5.308 13.127 1.00 95.44 94 THR A CA 1
ATOM 725 C C . THR A 1 94 ? -6.791 -5.921 12.688 1.00 95.44 94 THR A C 1
ATOM 727 O O . THR A 1 94 ? -6.826 -6.974 12.039 1.00 95.44 94 THR A O 1
ATOM 730 N N . GLU A 1 95 ? -7.911 -5.265 13.006 1.00 93.81 95 GLU A N 1
ATOM 731 C CA . GLU A 1 95 ? -9.256 -5.660 12.556 1.00 93.81 95 GLU A CA 1
ATOM 732 C C . GLU A 1 95 ? -9.408 -5.774 11.023 1.00 93.81 95 GLU A C 1
ATOM 734 O O . GLU A 1 95 ? -10.256 -6.532 10.534 1.00 93.81 95 GLU A O 1
ATOM 739 N N . TYR A 1 96 ? -8.535 -5.114 10.251 1.00 95.25 96 TYR A N 1
ATOM 740 C CA . TYR A 1 96 ? -8.533 -5.150 8.784 1.00 95.25 96 TYR A CA 1
ATOM 741 C C . TYR A 1 96 ? -8.178 -6.529 8.220 1.00 95.25 96 TYR A C 1
ATOM 743 O O . TYR A 1 96 ? -8.470 -6.799 7.057 1.00 95.25 96 TYR A O 1
ATOM 751 N N . ARG A 1 97 ? -7.603 -7.437 9.025 1.00 95.12 97 ARG A N 1
ATOM 752 C CA . ARG A 1 97 ? -7.295 -8.823 8.627 1.00 95.12 97 ARG A CA 1
ATOM 753 C C . ARG A 1 97 ? -8.479 -9.529 7.962 1.00 95.12 97 ARG A C 1
ATOM 755 O O . ARG A 1 97 ? -8.284 -10.260 6.994 1.00 95.12 97 ARG A O 1
ATOM 762 N N . SER A 1 98 ? -9.686 -9.319 8.483 1.00 94.38 98 SER A N 1
ATOM 763 C CA . SER A 1 98 ? -10.915 -9.945 7.977 1.00 94.38 98 SER A CA 1
ATOM 764 C C . SER A 1 98 ? -11.173 -9.631 6.497 1.00 94.38 98 SER A C 1
ATOM 766 O O . SER A 1 98 ? -11.634 -10.494 5.754 1.00 94.38 98 SER A O 1
ATOM 768 N N . LEU A 1 99 ? -10.769 -8.443 6.039 1.00 93.94 99 LEU A N 1
ATOM 769 C CA . LEU A 1 99 ? -10.926 -7.985 4.658 1.00 93.94 99 LEU A CA 1
ATOM 770 C C . LEU A 1 99 ? -10.001 -8.721 3.674 1.00 93.94 99 LEU A C 1
ATOM 772 O O . LEU A 1 99 ? -10.263 -8.731 2.474 1.00 93.94 99 LEU A O 1
ATOM 776 N N . PHE A 1 100 ? -8.936 -9.364 4.164 1.00 91.75 100 PHE A N 1
ATOM 777 C CA . PHE A 1 100 ? -7.999 -10.133 3.338 1.00 91.75 100 PHE A CA 1
ATOM 778 C C . PHE A 1 100 ? -8.418 -11.598 3.146 1.00 91.75 100 PHE A C 1
ATOM 780 O O . PHE A 1 100 ? -7.936 -12.244 2.215 1.00 91.75 100 PHE A O 1
ATOM 787 N N . ILE A 1 101 ? -9.329 -12.130 3.973 1.00 88.75 101 ILE A N 1
ATOM 788 C CA . ILE A 1 101 ? -9.770 -13.537 3.911 1.00 88.75 101 ILE A CA 1
ATOM 789 C C . ILE A 1 101 ? -10.261 -13.938 2.506 1.00 88.75 101 ILE A C 1
ATOM 791 O O . ILE A 1 101 ? -9.754 -14.932 1.978 1.00 88.75 101 ILE A O 1
ATOM 795 N N . PRO A 1 102 ? -11.122 -13.153 1.820 1.00 87.94 102 PRO A N 1
ATOM 796 C CA . PRO A 1 102 ? -11.622 -13.522 0.493 1.00 87.94 102 PRO A CA 1
ATOM 797 C C . PRO A 1 102 ? -10.540 -13.619 -0.588 1.00 87.94 102 PRO A C 1
ATOM 799 O O . PRO A 1 102 ? -10.789 -14.185 -1.656 1.00 87.94 102 PRO A O 1
ATOM 802 N N . PHE A 1 103 ? -9.369 -13.021 -0.357 1.00 82.12 103 PHE A N 1
ATOM 803 C CA . PHE A 1 103 ? -8.229 -13.083 -1.269 1.00 82.12 103 PHE A CA 1
ATOM 804 C C . PHE A 1 103 ? -7.345 -14.303 -0.997 1.00 82.12 103 PHE A C 1
ATOM 806 O O . PHE A 1 103 ? -6.724 -14.805 -1.927 1.00 82.12 103 PHE A O 1
ATOM 813 N N . PHE A 1 104 ? -7.319 -14.817 0.237 1.00 80.44 104 PHE A N 1
ATOM 814 C CA . PHE A 1 104 ? -6.621 -16.061 0.578 1.00 80.44 104 PHE A CA 1
ATOM 815 C C . PHE A 1 104 ? -7.416 -17.306 0.180 1.00 80.44 104 PHE A C 1
ATOM 817 O O . PHE A 1 104 ? -6.840 -18.275 -0.312 1.00 80.44 104 PHE A O 1
ATOM 824 N N . GLU A 1 105 ? -8.738 -17.266 0.340 1.00 73.75 105 GLU A N 1
ATOM 825 C CA . GLU A 1 105 ? -9.636 -18.386 0.030 1.00 73.75 105 GLU A CA 1
ATOM 826 C C . GLU A 1 105 ? -9.917 -18.561 -1.467 1.00 73.75 105 GLU A C 1
ATOM 828 O O . GLU A 1 105 ? -10.479 -19.577 -1.874 1.00 73.75 105 GLU A O 1
ATOM 833 N N . ARG A 1 106 ? -9.510 -17.601 -2.308 1.00 65.00 106 ARG A N 1
ATOM 834 C CA . ARG A 1 106 ? -9.594 -17.699 -3.772 1.00 65.00 106 ARG A CA 1
ATOM 835 C C . ARG A 1 106 ? -8.191 -17.830 -4.378 1.00 65.00 106 ARG A C 1
ATOM 837 O O . ARG A 1 106 ? -7.608 -16.832 -4.805 1.00 65.00 106 ARG A O 1
ATOM 844 N N . PRO A 1 107 ? -7.654 -19.064 -4.502 1.00 53.19 107 PRO A N 1
ATOM 845 C CA . PRO A 1 107 ? -6.322 -19.319 -5.042 1.00 53.19 107 PRO A CA 1
ATOM 846 C C . PRO A 1 107 ? -6.105 -18.816 -6.467 1.00 53.19 107 PRO A C 1
ATOM 848 O O . PRO A 1 107 ? -4.958 -18.636 -6.851 1.00 53.19 107 PRO A O 1
ATOM 851 N N . ALA A 1 108 ? -7.163 -18.573 -7.249 1.00 51.62 108 ALA A N 1
ATOM 852 C CA . ALA A 1 108 ? -7.053 -18.138 -8.643 1.00 51.62 108 ALA A CA 1
ATOM 853 C C . ALA A 1 108 ? -6.285 -16.808 -8.816 1.00 51.62 108 ALA A C 1
ATOM 855 O O . ALA A 1 108 ? -5.667 -16.591 -9.857 1.00 51.62 108 ALA A O 1
ATOM 856 N N . GLU A 1 109 ? -6.261 -15.944 -7.793 1.00 45.38 109 GLU A N 1
ATOM 857 C CA . GLU A 1 109 ? -5.428 -14.732 -7.778 1.00 45.38 109 GLU A CA 1
ATOM 858 C C . GLU A 1 109 ? -4.038 -14.934 -7.148 1.00 45.38 109 GLU A C 1
ATOM 860 O O . GLU A 1 109 ? -3.117 -14.177 -7.442 1.00 45.38 109 GLU A O 1
ATOM 865 N N . LEU A 1 110 ? -3.852 -15.965 -6.320 1.00 45.75 110 LEU A N 1
ATOM 866 C CA . LEU A 1 110 ? -2.584 -16.296 -5.647 1.00 45.75 110 LEU A CA 1
ATOM 867 C C . LEU A 1 110 ? -1.690 -17.236 -6.468 1.00 45.75 110 LEU A C 1
ATOM 869 O O . LEU A 1 110 ? -0.461 -17.163 -6.371 1.00 45.75 110 LEU A O 1
ATOM 873 N N . SER A 1 111 ? -2.273 -18.061 -7.342 1.00 44.12 111 SER A N 1
ATOM 874 C CA . SER A 1 111 ? -1.558 -18.771 -8.412 1.00 44.12 111 SER A CA 1
ATOM 875 C C . SER A 1 111 ? -0.932 -17.802 -9.420 1.00 44.12 111 SER A C 1
ATOM 877 O O . SER A 1 111 ? -0.027 -18.176 -10.155 1.00 44.12 111 SER A O 1
ATOM 879 N N . SER A 1 112 ? -1.379 -16.543 -9.410 1.00 45.47 112 SER A N 1
ATOM 880 C CA . SER A 1 112 ? -0.809 -15.413 -10.143 1.00 45.47 112 SER A CA 1
ATOM 881 C C . SER A 1 112 ? 0.441 -14.809 -9.482 1.00 45.47 112 SER A C 1
ATOM 883 O O . SER A 1 112 ? 1.017 -13.898 -10.062 1.00 45.47 112 SER A O 1
ATOM 885 N N . ILE A 1 113 ? 0.832 -15.232 -8.272 1.00 49.25 113 ILE A N 1
ATOM 886 C CA . ILE A 1 113 ? 1.891 -14.591 -7.457 1.00 49.25 113 ILE A CA 1
ATOM 887 C C . ILE A 1 113 ? 3.052 -15.570 -7.157 1.00 49.25 113 ILE A C 1
ATOM 889 O O . ILE A 1 113 ? 4.106 -15.177 -6.656 1.00 49.25 113 ILE A O 1
ATOM 893 N N . HIS A 1 114 ? 2.911 -16.856 -7.494 1.00 44.84 114 HIS A N 1
ATOM 894 C CA . HIS A 1 114 ? 3.881 -17.899 -7.144 1.00 44.84 114 HIS A CA 1
ATOM 895 C C . HIS A 1 114 ? 5.092 -17.966 -8.092 1.00 44.84 114 HIS A C 1
ATOM 897 O O . HIS A 1 114 ? 5.180 -18.827 -8.959 1.00 44.84 114 HIS A O 1
ATOM 903 N N . GLY A 1 115 ? 6.068 -17.093 -7.829 1.00 47.12 115 GLY A N 1
ATOM 904 C CA . GLY A 1 115 ? 7.502 -17.308 -8.080 1.00 47.12 115 GLY A CA 1
ATOM 905 C C . GLY A 1 115 ? 8.283 -17.544 -6.775 1.00 47.12 115 GLY A C 1
ATOM 906 O O . GLY A 1 115 ? 9.428 -17.131 -6.657 1.00 47.12 115 GLY A O 1
ATOM 907 N N . TYR A 1 116 ? 7.636 -18.118 -5.752 1.00 43.47 116 TYR A N 1
ATOM 908 C CA . TYR A 1 116 ? 8.151 -18.225 -4.374 1.00 43.47 116 TYR A CA 1
ATOM 909 C C . TYR A 1 116 ? 8.230 -19.674 -3.862 1.00 43.47 116 TYR A C 1
ATOM 911 O O . TYR A 1 116 ? 8.133 -19.916 -2.660 1.00 43.47 116 TYR A O 1
ATOM 919 N N . ARG A 1 117 ? 8.373 -20.654 -4.765 1.00 45.66 117 ARG A N 1
ATOM 920 C CA . ARG A 1 117 ? 8.465 -22.077 -4.396 1.00 45.66 117 ARG A CA 1
ATOM 921 C C . ARG A 1 117 ? 9.885 -22.655 -4.358 1.00 45.66 117 ARG A C 1
ATOM 923 O O . ARG A 1 117 ? 10.034 -23.745 -3.828 1.00 45.66 117 ARG A O 1
ATOM 930 N N . ASP A 1 118 ? 10.907 -21.907 -4.780 1.00 41.78 118 ASP A N 1
ATOM 931 C CA . ASP A 1 118 ? 12.264 -22.458 -4.971 1.00 41.78 118 ASP A CA 1
ATOM 932 C C . ASP A 1 118 ? 13.273 -22.116 -3.853 1.00 41.78 118 ASP A C 1
ATOM 934 O O . ASP A 1 118 ? 14.474 -22.259 -4.044 1.00 41.78 118 ASP A O 1
ATOM 938 N N . HIS A 1 119 ? 12.827 -21.658 -2.675 1.00 40.97 119 HIS A N 1
ATOM 939 C CA . HIS A 1 119 ? 13.742 -21.307 -1.569 1.00 40.97 119 HIS A CA 1
ATOM 940 C C . HIS A 1 119 ? 13.415 -21.929 -0.203 1.00 40.97 119 HIS A C 1
ATOM 942 O O . HIS A 1 119 ? 14.068 -21.590 0.780 1.00 40.97 119 HIS A O 1
ATOM 948 N N . PHE A 1 120 ? 12.442 -22.841 -0.118 1.00 36.06 120 PHE A N 1
ATOM 949 C CA . PHE A 1 120 ? 12.125 -23.545 1.137 1.00 36.06 120 PHE A CA 1
ATOM 950 C C . PHE A 1 120 ? 11.828 -25.041 0.963 1.00 36.06 120 PHE A C 1
ATOM 952 O O . PHE A 1 120 ? 11.096 -25.616 1.769 1.00 36.06 120 PHE A O 1
ATOM 959 N N . LEU A 1 121 ? 12.431 -25.668 -0.048 1.00 36.72 121 LEU A N 1
ATOM 960 C CA . LEU A 1 121 ? 12.792 -27.087 -0.044 1.00 36.72 121 LEU A CA 1
ATOM 961 C C . LEU A 1 121 ? 14.184 -27.230 -0.657 1.00 36.72 121 LEU A C 1
ATOM 963 O O . LEU A 1 121 ? 14.406 -26.588 -1.706 1.00 36.72 121 LEU A O 1
#